Protein AF-A0A7V3VYX3-F1 (afdb_monomer)

Secondary structure (DSSP, 8-state):
-HHHHHHH--HHHHHHHHHHHHHHHHHHHHHHH-SHHHHHHHHHHHHHHHHHHHTSGGGTT-HHHHHHHH-

Radius of gyration: 12.33 Å; Cα contacts (8 Å, |Δi|>4): 48; chains: 1; bounding box: 25×20×32 Å

Mean predicted aligned error: 9.29 Å

Foldseek 3Di:
DLVVCLPPVDPVNLVVVCVVCVVVLLVVLCVPVVDPVSSVVLSVVLSVVVSVCSVPNPCSVPVPVVVVVSD

pLDDT: mean 71.04, std 13.04, range [45.69, 87.75]

Structure (mmCIF, N/CA/C/O backbone):
data_AF-A0A7V3VYX3-F1
#
_entry.id   AF-A0A7V3VYX3-F1
#
loop_
_atom_site.group_PDB
_atom_site.id
_atom_site.type_symbol
_atom_site.label_atom_id
_atom_site.label_alt_id
_atom_site.label_comp_id
_atom_site.label_asym_id
_atom_site.label_entity_id
_atom_site.label_seq_id
_atom_site.pdbx_PDB_ins_code
_atom_site.Cartn_x
_atom_site.Cartn_y
_atom_site.Cartn_z
_atom_site.occupancy
_atom_site.B_iso_or_equiv
_atom_site.auth_seq_id
_atom_site.auth_comp_id
_atom_site.auth_asym_id
_atom_site.auth_atom_id
_atom_site.pdbx_PDB_model_num
ATOM 1 N N . MET A 1 1 ? 2.312 0.081 -18.697 1.00 51.78 1 MET A N 1
ATOM 2 C CA . MET A 1 1 ? 2.675 0.807 -17.460 1.00 51.78 1 MET A CA 1
ATOM 3 C C . MET A 1 1 ? 3.202 -0.131 -16.371 1.00 51.78 1 MET A C 1
ATOM 5 O O . MET A 1 1 ? 4.372 -0.011 -16.058 1.00 51.78 1 MET A O 1
ATOM 9 N N . LEU A 1 2 ? 2.452 -1.136 -15.886 1.00 50.62 2 LEU A N 1
ATOM 10 C CA . LEU A 1 2 ? 2.962 -2.099 -14.878 1.00 50.62 2 LEU A CA 1
ATOM 11 C C . LEU A 1 2 ? 4.261 -2.841 -15.282 1.00 50.62 2 LEU A C 1
ATOM 13 O O . LEU A 1 2 ? 5.147 -3.024 -14.456 1.00 50.62 2 LEU A O 1
ATOM 17 N N . HIS A 1 3 ? 4.393 -3.229 -16.557 1.00 47.22 3 HIS A N 1
ATOM 18 C CA . HIS A 1 3 ? 5.587 -3.917 -17.073 1.00 47.22 3 HIS A CA 1
ATOM 19 C C . HIS A 1 3 ? 6.858 -3.046 -17.073 1.00 47.22 3 HIS A C 1
ATOM 21 O O . HIS A 1 3 ? 7.950 -3.579 -16.927 1.00 47.22 3 HIS A O 1
ATOM 27 N N . ALA A 1 4 ? 6.728 -1.718 -17.199 1.00 45.69 4 ALA A N 1
ATOM 28 C CA . ALA A 1 4 ? 7.871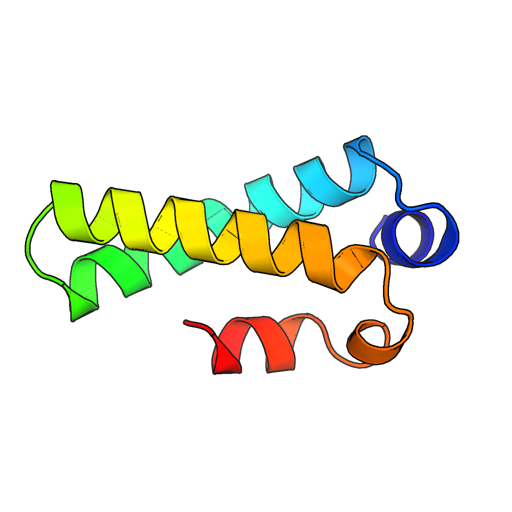 -0.800 -17.163 1.00 45.69 4 ALA A CA 1
ATOM 29 C C . ALA A 1 4 ? 8.405 -0.638 -15.732 1.00 45.69 4 ALA A C 1
ATOM 31 O O . ALA A 1 4 ? 9.616 -0.675 -15.519 1.00 45.69 4 ALA A O 1
ATOM 32 N N . PHE A 1 5 ? 7.503 -0.591 -14.740 1.00 50.44 5 PHE A N 1
ATOM 33 C CA . PHE A 1 5 ? 7.904 -0.587 -13.334 1.00 50.44 5 PHE A CA 1
ATOM 34 C C . PHE A 1 5 ? 8.686 -1.850 -12.964 1.00 50.44 5 PHE A C 1
ATOM 36 O O . PHE A 1 5 ? 9.740 -1.792 -12.334 1.00 50.44 5 PHE A O 1
ATOM 43 N N . ALA A 1 6 ? 8.172 -2.992 -13.421 1.00 51.72 6 ALA A N 1
ATOM 44 C CA . ALA A 1 6 ? 8.732 -4.310 -13.175 1.00 51.72 6 ALA A CA 1
ATOM 45 C C . ALA A 1 6 ? 10.118 -4.529 -13.805 1.00 51.72 6 ALA A C 1
ATOM 47 O O . ALA A 1 6 ? 10.885 -5.326 -13.268 1.00 51.72 6 ALA A O 1
ATOM 48 N N . ALA A 1 7 ? 10.425 -3.866 -14.926 1.00 51.38 7 ALA A N 1
ATOM 49 C CA . ALA A 1 7 ? 11.680 -4.051 -15.654 1.00 51.38 7 ALA A CA 1
ATOM 50 C C . ALA A 1 7 ? 12.784 -3.072 -15.223 1.00 51.38 7 ALA A C 1
ATOM 52 O O . ALA A 1 7 ? 13.948 -3.461 -15.202 1.00 51.38 7 ALA A O 1
ATOM 53 N N . ASN A 1 8 ? 12.427 -1.833 -14.856 1.00 54.47 8 ASN A N 1
ATOM 54 C CA . ASN A 1 8 ? 13.402 -0.751 -14.667 1.00 54.47 8 ASN A CA 1
ATOM 55 C C . ASN A 1 8 ? 13.414 -0.114 -13.272 1.00 54.47 8 ASN A C 1
ATOM 57 O O . ASN A 1 8 ? 14.189 0.814 -13.060 1.00 54.47 8 ASN A O 1
ATOM 61 N N . ASN A 1 9 ? 12.583 -0.581 -12.327 1.00 60.25 9 ASN A N 1
ATOM 62 C CA . ASN A 1 9 ? 12.394 0.107 -11.041 1.00 60.25 9 ASN A CA 1
ATOM 63 C C . ASN A 1 9 ? 12.009 1.587 -11.261 1.00 60.25 9 ASN A C 1
ATOM 65 O O . ASN A 1 9 ? 12.525 2.496 -10.620 1.00 60.25 9 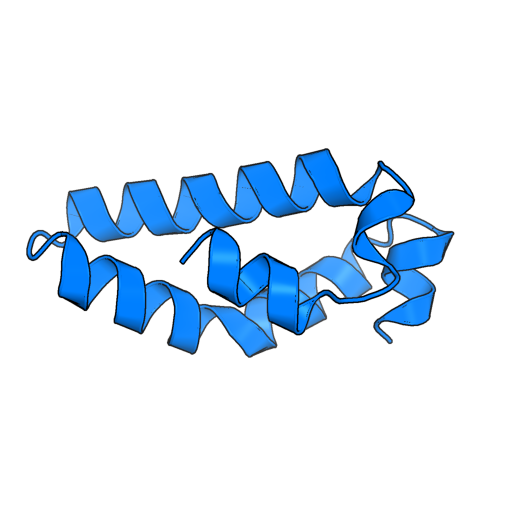ASN A O 1
ATOM 69 N N . ASP A 1 10 ? 11.146 1.811 -12.256 1.00 67.56 10 ASP A N 1
ATOM 70 C CA . ASP A 1 10 ? 10.767 3.133 -12.751 1.00 67.56 10 ASP A CA 1
ATOM 71 C C . ASP A 1 10 ? 9.890 3.895 -11.728 1.00 67.56 10 ASP A C 1
ATOM 73 O O . ASP A 1 10 ? 8.748 3.487 -11.475 1.00 67.56 10 ASP A O 1
ATOM 77 N N . PRO A 1 11 ? 10.373 5.009 -11.150 1.00 66.44 11 PRO A N 1
ATOM 78 C CA . PRO A 1 11 ? 9.631 5.792 -10.163 1.00 66.44 11 PRO A CA 1
ATOM 79 C C . PRO A 1 11 ? 8.251 6.266 -10.644 1.00 66.44 11 PRO A C 1
ATOM 81 O O . PRO A 1 11 ? 7.311 6.312 -9.847 1.00 66.44 11 PRO A O 1
ATOM 84 N N . ASP A 1 12 ? 8.086 6.560 -11.937 1.00 71.62 12 ASP A N 1
ATOM 85 C CA . ASP A 1 12 ? 6.807 7.033 -12.485 1.00 71.62 12 ASP A CA 1
ATOM 86 C C . ASP A 1 12 ? 5.776 5.905 -12.554 1.00 71.62 12 ASP A C 1
ATOM 88 O O . ASP A 1 12 ? 4.577 6.082 -12.303 1.00 71.62 12 ASP A O 1
ATOM 92 N N . ALA A 1 13 ? 6.245 4.694 -12.838 1.00 70.38 13 ALA A N 1
ATOM 93 C CA . ALA A 1 13 ? 5.391 3.527 -12.891 1.00 70.38 13 ALA A CA 1
ATOM 94 C C . ALA A 1 13 ? 5.030 3.020 -11.477 1.00 70.38 13 ALA A C 1
ATOM 96 O O . ALA A 1 13 ? 3.916 2.517 -11.289 1.00 70.38 13 ALA A O 1
ATOM 97 N N . PHE A 1 14 ? 5.894 3.236 -10.471 1.00 72.44 14 PHE A N 1
ATOM 98 C CA . PHE A 1 14 ? 5.524 3.114 -9.054 1.00 72.44 14 PHE A CA 1
ATOM 99 C C . PHE A 1 14 ? 4.407 4.090 -8.705 1.00 72.44 14 PHE A C 1
ATOM 101 O O . PHE A 1 14 ? 3.370 3.667 -8.197 1.00 72.44 14 PHE A O 1
ATOM 108 N N . ALA A 1 15 ? 4.593 5.376 -9.019 1.00 76.31 15 ALA A N 1
ATOM 109 C CA . ALA A 1 15 ? 3.630 6.424 -8.707 1.00 76.31 15 ALA A CA 1
ATOM 110 C C . ALA A 1 15 ? 2.250 6.089 -9.286 1.00 76.31 15 ALA A C 1
ATOM 112 O O . ALA A 1 15 ? 1.266 6.108 -8.554 1.00 76.31 15 ALA A O 1
ATOM 113 N N . ALA A 1 16 ? 2.174 5.637 -10.542 1.00 79.62 16 ALA A N 1
ATOM 114 C CA . ALA A 1 16 ? 0.918 5.200 -11.153 1.00 79.62 16 ALA A CA 1
ATOM 115 C C . ALA A 1 16 ? 0.238 4.030 -10.406 1.00 79.62 16 ALA A C 1
ATOM 117 O O . ALA A 1 16 ? -0.992 3.995 -10.287 1.00 79.62 16 ALA A O 1
ATOM 118 N N . VAL A 1 17 ? 1.010 3.068 -9.886 1.00 75.62 17 VAL A N 1
ATOM 119 C CA . VAL A 1 17 ? 0.481 1.966 -9.061 1.00 75.62 17 VAL A CA 1
ATOM 120 C C . VAL A 1 17 ? -0.001 2.488 -7.710 1.00 75.62 17 VAL A C 1
ATOM 122 O O . VAL A 1 17 ? -1.102 2.121 -7.294 1.00 75.62 17 VAL A O 1
ATOM 125 N N . VAL A 1 18 ? 0.774 3.354 -7.055 1.00 79.69 18 VAL A N 1
ATOM 126 C CA . VAL A 1 18 ? 0.405 3.982 -5.780 1.00 79.69 18 VAL A CA 1
ATOM 127 C C . VAL A 1 18 ? -0.889 4.768 -5.939 1.00 79.69 18 VAL A C 1
ATOM 129 O O . VAL A 1 18 ? -1.851 4.481 -5.235 1.00 79.69 18 VAL A O 1
ATOM 132 N N . THR A 1 19 ? -0.978 5.681 -6.908 1.00 81.94 19 THR A N 1
ATOM 133 C CA . THR A 1 19 ? -2.172 6.510 -7.130 1.00 81.94 19 THR A CA 1
ATOM 134 C C . THR A 1 19 ? -3.415 5.662 -7.391 1.00 81.94 19 THR A C 1
ATOM 136 O O . THR A 1 19 ? -4.494 5.983 -6.898 1.00 81.94 19 THR A O 1
ATOM 139 N N . ARG A 1 20 ? -3.276 4.543 -8.115 1.00 83.56 20 ARG A N 1
ATOM 140 C CA . ARG A 1 20 ? -4.401 3.648 -8.417 1.00 83.56 20 ARG A CA 1
ATOM 141 C C . ARG A 1 20 ? -4.885 2.839 -7.209 1.00 83.56 20 ARG A C 1
ATOM 143 O O . ARG A 1 20 ? -6.070 2.525 -7.150 1.00 83.56 20 ARG A O 1
ATOM 150 N N . HIS A 1 21 ? -3.999 2.487 -6.276 1.00 80.38 21 HIS A N 1
ATOM 151 C CA . HIS A 1 21 ? -4.331 1.616 -5.137 1.00 80.38 21 HIS A CA 1
ATOM 152 C C . HIS A 1 21 ? -4.415 2.354 -3.795 1.00 80.38 21 HIS A C 1
ATOM 154 O O . HIS A 1 21 ? -4.891 1.774 -2.822 1.00 80.38 21 HIS A O 1
ATOM 160 N N . ALA A 1 22 ? -4.015 3.626 -3.734 1.00 82.56 22 ALA A N 1
ATOM 161 C CA . ALA A 1 22 ? -4.006 4.431 -2.516 1.00 82.56 22 ALA A CA 1
ATOM 162 C C . ALA A 1 22 ? -5.379 4.474 -1.835 1.00 82.56 22 ALA A C 1
ATOM 164 O O . ALA A 1 22 ? -5.491 4.209 -0.643 1.00 82.56 22 ALA A O 1
ATOM 165 N N . SER A 1 23 ? -6.450 4.730 -2.583 1.00 84.81 23 SER A N 1
ATOM 166 C CA . SER A 1 23 ? -7.808 4.785 -2.030 1.00 84.81 23 SER A CA 1
ATOM 167 C C . SER A 1 23 ? -8.278 3.445 -1.450 1.00 84.81 23 SER A C 1
ATOM 169 O O . SER A 1 23 ? -8.976 3.433 -0.436 1.00 84.81 23 SER A O 1
ATOM 171 N N . LEU A 1 24 ? -7.862 2.321 -2.043 1.00 83.44 24 L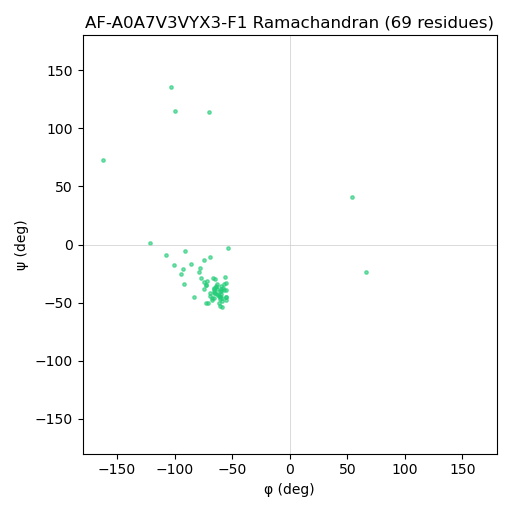EU A N 1
ATOM 172 C CA . LEU A 1 24 ? -8.183 0.981 -1.548 1.00 83.44 24 LEU A CA 1
ATOM 173 C C . LEU A 1 24 ? -7.402 0.656 -0.270 1.00 83.44 24 LEU A C 1
ATOM 175 O O . LEU A 1 24 ? -8.013 0.281 0.728 1.00 83.44 24 LEU A O 1
ATOM 179 N N . VAL A 1 25 ? -6.080 0.855 -0.276 1.00 84.31 25 VAL A N 1
ATOM 180 C CA . VAL A 1 25 ? -5.217 0.600 0.893 1.00 84.31 25 VAL A CA 1
ATOM 181 C C . VAL A 1 25 ? -5.639 1.482 2.065 1.00 84.31 25 VAL A C 1
ATOM 183 O O . VAL A 1 25 ? -5.821 0.990 3.172 1.00 84.31 25 VAL A O 1
ATOM 186 N N . TRP A 1 26 ? -5.912 2.764 1.814 1.00 84.69 26 TRP A N 1
ATOM 187 C CA . TRP A 1 26 ? -6.411 3.683 2.834 1.00 84.69 26 TRP A CA 1
ATOM 188 C C . TRP A 1 26 ? -7.748 3.233 3.436 1.00 84.69 26 TRP A C 1
ATOM 190 O O . TRP A 1 26 ? -7.933 3.278 4.653 1.00 84.69 26 TRP A O 1
ATOM 200 N N . GLY A 1 27 ? -8.675 2.761 2.596 1.00 84.00 27 GLY A N 1
ATOM 201 C CA . GLY A 1 27 ? -9.952 2.211 3.048 1.00 84.00 27 GLY A CA 1
ATOM 202 C C . GLY A 1 27 ? -9.782 0.996 3.963 1.00 84.00 27 GLY A C 1
ATOM 203 O O . GLY A 1 27 ? -10.483 0.892 4.970 1.00 84.00 27 GLY A O 1
ATOM 204 N N . VAL A 1 28 ? -8.828 0.114 3.653 1.00 84.00 28 VAL A N 1
ATOM 205 C CA . VAL A 1 28 ? -8.513 -1.063 4.474 1.00 84.00 28 VAL A CA 1
ATOM 206 C C . VAL A 1 28 ? -7.832 -0.662 5.784 1.00 84.00 28 VAL A C 1
ATOM 208 O O . VAL A 1 28 ? -8.335 -1.023 6.848 1.00 84.00 28 VAL A O 1
ATOM 211 N N . CYS A 1 29 ? -6.779 0.162 5.740 1.00 85.44 29 CYS A N 1
ATOM 212 C CA . CYS A 1 29 ? -6.074 0.638 6.935 1.00 85.44 29 CYS A CA 1
ATOM 213 C C . CYS A 1 29 ? -7.030 1.324 7.919 1.00 85.44 29 CYS A C 1
ATOM 215 O O . CYS A 1 29 ? -7.033 1.007 9.108 1.00 85.44 29 CYS A O 1
ATOM 217 N N . ARG A 1 30 ? -7.920 2.197 7.424 1.00 85.00 30 ARG A N 1
ATOM 218 C CA . ARG A 1 30 ? -8.936 2.850 8.263 1.00 85.00 30 ARG A CA 1
ATOM 219 C C . ARG A 1 30 ? -9.945 1.876 8.860 1.00 85.00 30 ARG A C 1
ATOM 221 O O . ARG A 1 30 ? -10.403 2.099 9.977 1.00 85.00 30 ARG A O 1
ATOM 228 N N . ARG A 1 31 ? -10.325 0.835 8.117 1.00 83.19 31 ARG A N 1
ATOM 229 C CA . ARG A 1 31 ? -11.304 -0.158 8.570 1.00 83.19 31 ARG A CA 1
ATOM 230 C C . ARG A 1 31 ? -10.730 -1.088 9.638 1.00 83.19 31 ARG A C 1
ATOM 232 O O . ARG A 1 31 ? -11.476 -1.494 10.520 1.00 83.19 31 ARG A O 1
ATOM 239 N N . ILE A 1 32 ? -9.443 -1.417 9.548 1.00 82.50 32 ILE A N 1
ATOM 240 C CA . ILE A 1 32 ? -8.770 -2.331 10.477 1.00 82.50 32 ILE A CA 1
ATOM 241 C C . ILE A 1 32 ? -8.323 -1.605 11.750 1.00 82.50 32 ILE A C 1
ATOM 243 O O . ILE A 1 32 ? -8.536 -2.122 12.841 1.00 82.50 32 ILE A O 1
ATOM 247 N N . LEU A 1 33 ? -7.718 -0.419 11.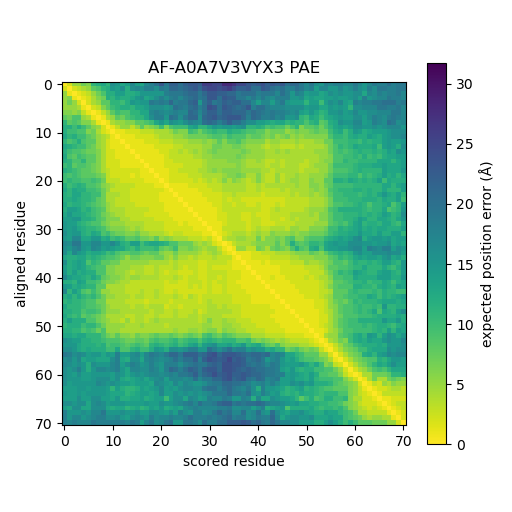627 1.00 84.44 33 LEU A N 1
ATOM 248 C CA . LEU A 1 33 ? -7.038 0.225 12.755 1.00 84.44 33 LEU A CA 1
ATOM 249 C C . LEU A 1 33 ? -7.934 1.185 13.541 1.00 84.44 33 LEU A C 1
ATOM 251 O O . LEU A 1 33 ? -7.648 1.462 14.700 1.00 84.44 33 LEU A O 1
ATOM 255 N N . GLY A 1 34 ? -9.032 1.680 12.953 1.00 72.44 34 GLY A N 1
ATOM 256 C CA . GLY A 1 34 ? -10.024 2.534 13.628 1.00 72.44 34 GLY A CA 1
ATOM 257 C C . GLY A 1 34 ? -9.520 3.927 14.052 1.00 72.44 34 GLY A C 1
ATOM 258 O O . GLY A 1 34 ? -10.318 4.858 14.143 1.00 72.44 34 GLY A O 1
ATOM 259 N N . HIS A 1 35 ? -8.209 4.094 14.233 1.00 82.06 35 HIS A N 1
ATOM 260 C CA . HIS A 1 35 ? -7.497 5.322 14.559 1.00 82.06 35 HIS A CA 1
ATOM 261 C C . HIS A 1 35 ? -6.793 5.886 13.321 1.00 82.06 35 HIS A C 1
ATOM 263 O O . HIS A 1 35 ? -6.163 5.165 12.550 1.00 82.06 35 HIS A O 1
ATOM 269 N N . HIS A 1 36 ? -6.910 7.202 13.117 1.00 79.94 36 HIS A N 1
ATOM 270 C CA . HIS A 1 36 ? -6.408 7.870 11.913 1.00 79.94 36 HIS A CA 1
ATOM 271 C C . HIS A 1 36 ? -4.880 7.814 11.785 1.00 79.94 36 HIS A C 1
ATOM 273 O O . HIS A 1 36 ? -4.390 7.537 10.697 1.00 79.94 36 HIS A O 1
ATOM 279 N N . GLN A 1 37 ? -4.151 8.021 12.888 1.00 83.38 37 GLN A N 1
ATOM 280 C CA .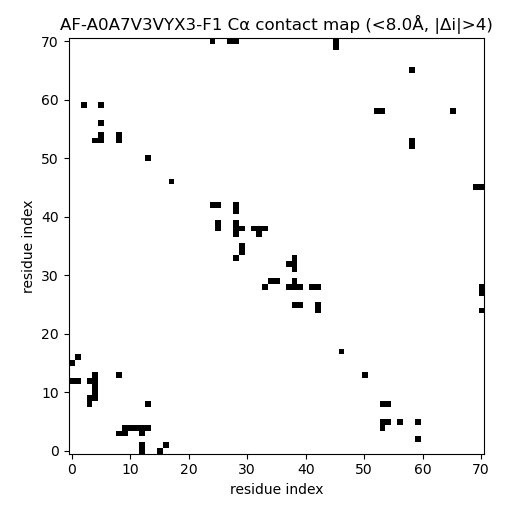 GLN A 1 37 ? -2.683 7.963 12.904 1.00 83.38 37 GLN A CA 1
ATOM 281 C C . GLN A 1 37 ? -2.157 6.557 12.617 1.00 83.38 37 GLN A C 1
ATOM 283 O O . GLN A 1 37 ? -1.299 6.397 11.759 1.00 83.38 37 GLN A O 1
ATOM 288 N N . ASP A 1 38 ? -2.724 5.530 13.252 1.00 82.50 38 ASP A N 1
ATOM 289 C CA . ASP A 1 38 ? -2.308 4.148 12.996 1.00 82.50 38 ASP A CA 1
ATOM 290 C C . ASP A 1 38 ? -2.592 3.749 11.538 1.00 82.50 38 ASP A C 1
ATOM 292 O O . ASP A 1 38 ? -1.781 3.086 10.890 1.00 82.50 38 ASP A O 1
ATOM 296 N N . ALA A 1 39 ? -3.728 4.195 10.986 1.00 84.31 39 ALA A N 1
ATOM 297 C CA . ALA A 1 39 ? -4.058 3.983 9.581 1.00 84.31 39 ALA A CA 1
ATOM 298 C C . ALA A 1 39 ? -3.076 4.682 8.628 1.00 84.31 39 ALA A C 1
ATOM 300 O O . ALA A 1 39 ? -2.773 4.133 7.569 1.00 84.31 39 ALA A O 1
ATOM 301 N N . GLU A 1 40 ? -2.583 5.867 8.990 1.00 84.88 40 GLU A N 1
ATOM 302 C CA . GLU A 1 40 ? -1.561 6.594 8.236 1.00 84.88 40 GLU A CA 1
ATOM 303 C C . GLU A 1 40 ? -0.213 5.869 8.279 1.00 84.88 40 GLU A C 1
ATOM 305 O O . GLU A 1 40 ? 0.374 5.624 7.223 1.00 84.88 40 GLU A O 1
ATOM 310 N N . ASP A 1 41 ? 0.219 5.414 9.453 1.00 87.06 41 ASP A N 1
ATOM 311 C CA . ASP A 1 41 ? 1.455 4.642 9.607 1.00 87.06 41 ASP A CA 1
ATOM 312 C C . ASP A 1 41 ? 1.409 3.324 8.821 1.00 87.06 41 ASP A C 1
ATOM 314 O O . ASP A 1 41 ? 2.349 2.993 8.091 1.00 87.06 41 ASP A O 1
ATOM 318 N N . ALA A 1 42 ? 0.297 2.587 8.890 1.00 85.31 42 ALA A N 1
ATOM 319 C CA . ALA A 1 42 ? 0.119 1.349 8.133 1.00 85.31 42 ALA A CA 1
ATOM 320 C C . ALA A 1 42 ? 0.078 1.591 6.616 1.00 85.31 42 ALA A C 1
ATOM 322 O O . ALA A 1 42 ? 0.655 0.819 5.840 1.00 85.31 42 ALA A O 1
ATOM 323 N N . PHE A 1 43 ? -0.557 2.682 6.184 1.00 84.88 43 PHE A N 1
ATOM 324 C CA . PHE A 1 43 ? -0.577 3.096 4.785 1.00 84.88 43 PHE A CA 1
ATOM 325 C C . PHE A 1 43 ? 0.843 3.388 4.281 1.00 84.88 43 PHE A C 1
ATOM 327 O O . PHE A 1 43 ? 1.27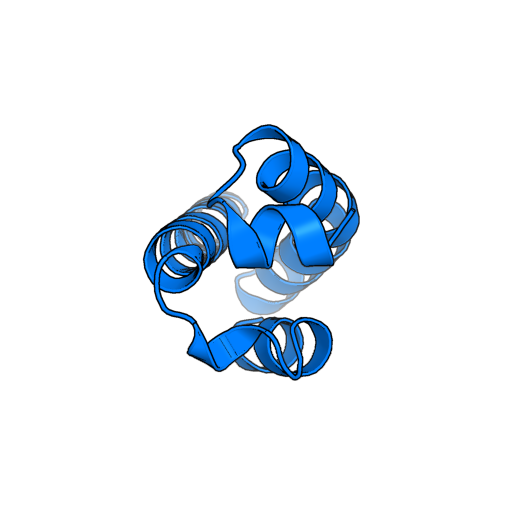2 2.818 3.274 1.00 84.88 43 PHE A O 1
ATOM 334 N N . GLN A 1 44 ? 1.607 4.202 5.013 1.00 86.44 44 GLN A N 1
ATOM 335 C CA . GLN A 1 44 ? 2.994 4.534 4.675 1.00 86.44 44 GLN A CA 1
ATOM 336 C C . GLN A 1 44 ? 3.884 3.280 4.653 1.00 86.44 44 GLN A C 1
ATOM 338 O O . GLN A 1 44 ? 4.604 3.039 3.678 1.00 86.44 44 GLN A O 1
ATOM 343 N N . ALA A 1 45 ? 3.788 2.427 5.678 1.00 87.75 45 ALA A N 1
ATOM 344 C CA . ALA A 1 45 ? 4.560 1.190 5.775 1.00 87.75 45 ALA A CA 1
ATOM 345 C C . ALA A 1 45 ? 4.289 0.239 4.597 1.00 87.75 45 ALA A C 1
ATOM 347 O O . ALA A 1 45 ? 5.227 -0.346 4.044 1.00 87.75 45 ALA A O 1
ATOM 348 N N . THR A 1 46 ? 3.031 0.132 4.159 1.00 84.06 46 THR A N 1
ATOM 349 C CA . THR A 1 46 ? 2.633 -0.705 3.016 1.00 84.06 46 THR A CA 1
ATOM 350 C C . THR A 1 46 ? 3.363 -0.290 1.739 1.00 84.06 46 THR A C 1
ATOM 352 O O .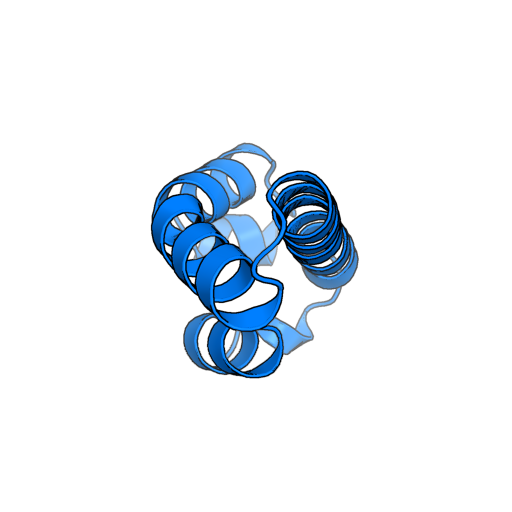 THR A 1 46 ? 3.928 -1.136 1.036 1.00 84.06 46 THR A O 1
ATOM 355 N N . PHE A 1 47 ? 3.426 1.012 1.453 1.00 79.44 47 PHE A N 1
ATOM 356 C CA . PHE A 1 47 ? 4.100 1.517 0.256 1.00 79.44 47 PHE A CA 1
ATOM 357 C C . PHE A 1 47 ? 5.626 1.466 0.353 1.00 79.44 47 PHE A C 1
ATOM 359 O O . PHE A 1 47 ? 6.279 1.182 -0.652 1.00 79.44 47 PHE A O 1
ATOM 366 N N . VAL A 1 48 ? 6.209 1.634 1.544 1.00 83.12 48 VAL A N 1
ATOM 367 C CA . VAL A 1 48 ? 7.651 1.416 1.764 1.00 83.12 48 VAL A CA 1
ATOM 368 C C . VAL A 1 48 ? 8.031 -0.046 1.503 1.00 83.12 48 VAL A C 1
ATOM 370 O O . VAL A 1 48 ? 9.041 -0.319 0.848 1.00 83.12 48 VAL A O 1
ATOM 373 N N . ILE A 1 49 ? 7.219 -1.000 1.965 1.00 82.12 49 ILE A N 1
ATOM 374 C CA . ILE A 1 49 ? 7.428 -2.429 1.695 1.00 82.12 49 ILE A CA 1
ATOM 375 C C . ILE A 1 49 ? 7.255 -2.724 0.200 1.00 82.12 49 ILE A C 1
ATOM 377 O O . ILE A 1 49 ? 8.072 -3.463 -0.357 1.00 82.12 49 ILE A O 1
ATOM 381 N N . LEU A 1 50 ? 6.248 -2.133 -0.457 1.00 74.88 50 LEU A N 1
ATOM 382 C CA . LEU A 1 50 ? 6.045 -2.250 -1.907 1.00 74.88 50 LEU A CA 1
ATOM 383 C C . LEU A 1 50 ? 7.270 -1.729 -2.669 1.00 74.88 50 LEU A C 1
ATOM 385 O O . LEU A 1 50 ? 7.782 -2.450 -3.515 1.00 74.88 50 LEU A O 1
ATOM 389 N N . ALA A 1 51 ? 7.789 -0.544 -2.338 1.00 74.69 51 ALA A N 1
ATOM 390 C CA . ALA A 1 51 ? 8.967 0.036 -2.988 1.00 74.69 51 ALA A CA 1
ATOM 391 C C . ALA A 1 51 ? 10.228 -0.824 -2.791 1.00 74.69 51 ALA A C 1
ATOM 393 O O . ALA A 1 51 ? 10.965 -1.087 -3.740 1.00 74.69 51 ALA A O 1
ATOM 394 N N . ARG A 1 52 ? 10.457 -1.339 -1.575 1.00 76.31 52 ARG A N 1
ATOM 395 C CA . ARG A 1 52 ? 11.597 -2.229 -1.287 1.00 76.31 52 ARG A CA 1
ATOM 396 C C . ARG A 1 52 ? 11.495 -3.564 -2.019 1.00 76.31 52 ARG A C 1
ATOM 398 O O . ARG A 1 52 ? 12.500 -4.082 -2.500 1.00 76.31 52 ARG A O 1
ATOM 405 N N . ARG A 1 53 ? 10.290 -4.133 -2.103 1.00 68.38 53 ARG A N 1
ATOM 406 C CA . ARG A 1 53 ? 10.046 -5.382 -2.835 1.00 68.38 53 ARG A CA 1
ATOM 407 C C . ARG A 1 53 ? 9.976 -5.174 -4.339 1.00 68.38 53 ARG A C 1
ATOM 409 O O . ARG A 1 53 ? 10.236 -6.134 -5.057 1.00 68.38 53 ARG A O 1
ATOM 416 N N . ALA A 1 54 ? 9.721 -3.953 -4.808 1.00 63.72 54 ALA A N 1
ATOM 417 C CA . ALA A 1 54 ? 9.633 -3.658 -6.225 1.00 63.72 54 ALA A CA 1
ATOM 418 C C . ALA A 1 54 ? 10.933 -3.985 -6.976 1.00 63.72 54 ALA A C 1
ATOM 420 O O . ALA A 1 54 ? 10.906 -4.540 -8.072 1.00 63.72 54 ALA A O 1
ATOM 421 N N . GLY A 1 55 ? 12.078 -3.766 -6.327 1.00 60.38 55 GLY A N 1
ATOM 422 C CA . GLY A 1 55 ? 13.387 -4.155 -6.858 1.00 60.38 55 GLY A CA 1
ATOM 423 C C . GLY A 1 55 ? 13.650 -5.668 -6.909 1.00 60.38 55 GLY A C 1
ATOM 424 O O . GLY A 1 55 ? 14.625 -6.090 -7.518 1.00 60.38 55 GLY A O 1
ATOM 425 N N . SER A 1 56 ? 12.813 -6.505 -6.286 1.00 59.16 56 SER A N 1
ATOM 426 C CA . SER A 1 56 ? 12.943 -7.968 -6.318 1.00 59.16 56 SER A CA 1
ATOM 427 C C . SER A 1 56 ? 11.982 -8.547 -7.352 1.00 59.16 56 SER A C 1
ATOM 429 O O . SER A 1 56 ? 10.791 -8.495 -7.150 1.00 59.16 56 SER A O 1
ATOM 431 N N . THR A 1 57 ? 12.441 -9.167 -8.429 1.00 55.00 57 THR A N 1
ATOM 432 C CA . THR A 1 57 ? 11.682 -9.638 -9.618 1.00 55.00 57 THR A CA 1
ATOM 433 C C . THR A 1 57 ? 10.457 -10.562 -9.382 1.00 55.00 57 THR A C 1
ATOM 435 O O . THR A 1 57 ? 9.770 -10.934 -10.326 1.00 55.00 57 THR A O 1
ATOM 438 N N . ARG A 1 58 ? 10.136 -10.965 -8.143 1.00 54.31 58 ARG A N 1
ATOM 439 C CA . ARG A 1 58 ? 9.205 -12.074 -7.825 1.00 54.31 58 ARG A CA 1
ATOM 440 C C . ARG A 1 58 ? 7.707 -11.713 -7.753 1.00 54.31 58 ARG A C 1
ATOM 442 O O . ARG A 1 58 ? 6.869 -12.604 -7.812 1.00 54.31 58 ARG A O 1
ATOM 449 N N . TRP A 1 59 ? 7.343 -10.438 -7.642 1.00 56.97 59 TRP A N 1
ATOM 450 C CA . TRP A 1 59 ? 5.948 -9.945 -7.536 1.00 56.97 59 TRP A CA 1
ATOM 451 C C . TRP A 1 59 ? 5.328 -9.615 -8.908 1.00 56.97 59 TRP A C 1
ATOM 453 O O . TRP A 1 59 ? 4.127 -9.363 -8.997 1.00 56.97 59 TRP A O 1
ATOM 463 N N . GLN A 1 60 ? 6.124 -9.691 -9.983 1.00 52.28 60 GLN A N 1
ATOM 464 C CA . GLN A 1 60 ? 5.727 -9.416 -11.370 1.00 52.28 60 GLN A CA 1
ATOM 465 C C . GLN A 1 60 ? 4.544 -10.271 -11.851 1.00 52.28 60 GLN A C 1
ATOM 467 O O . GLN A 1 60 ? 3.775 -9.832 -12.700 1.00 52.28 60 GLN A O 1
ATOM 472 N N . ALA A 1 61 ? 4.373 -11.471 -11.289 1.00 54.69 61 ALA A N 1
ATOM 473 C CA . ALA A 1 61 ? 3.323 -12.394 -11.702 1.00 54.69 61 ALA A CA 1
ATOM 474 C C . ALA A 1 61 ? 1.933 -12.059 -11.130 1.00 54.69 61 ALA A C 1
ATOM 476 O O . ALA A 1 61 ? 0.938 -12.483 -11.713 1.00 54.69 61 ALA A O 1
ATOM 477 N N . ASN A 1 62 ? 1.824 -11.340 -9.998 1.00 59.84 62 ASN A N 1
ATOM 478 C CA . ASN A 1 62 ? 0.515 -11.079 -9.383 1.00 59.84 62 ASN A CA 1
ATOM 479 C C . ASN A 1 62 ? 0.510 -9.907 -8.376 1.00 59.84 62 ASN A C 1
ATOM 481 O O . ASN A 1 62 ? 0.387 -10.105 -7.166 1.00 59.84 62 ASN A O 1
ATOM 485 N N . ILE A 1 63 ? 0.605 -8.670 -8.877 1.00 58.91 63 ILE A N 1
ATOM 486 C CA . ILE A 1 63 ? 0.493 -7.443 -8.062 1.00 58.91 63 ILE A CA 1
ATOM 487 C C . ILE A 1 63 ? -0.833 -7.376 -7.289 1.00 58.91 63 ILE A C 1
ATOM 489 O O . ILE A 1 63 ? -0.840 -6.970 -6.130 1.00 58.91 63 ILE A O 1
ATOM 493 N N . SER A 1 64 ? -1.945 -7.804 -7.900 1.00 57.66 64 SER A N 1
ATOM 494 C CA . SER A 1 64 ? -3.265 -7.777 -7.257 1.00 57.66 64 SER A CA 1
ATOM 495 C C . SER A 1 64 ? -3.363 -8.788 -6.116 1.00 57.66 64 SER A C 1
ATOM 497 O O . SER A 1 64 ? -3.870 -8.449 -5.052 1.00 57.66 64 SER A O 1
ATOM 499 N N . GLY A 1 65 ? -2.826 -9.998 -6.297 1.00 58.88 65 GLY A N 1
ATOM 500 C CA . GLY A 1 65 ? -2.752 -11.006 -5.237 1.00 58.88 65 GLY A CA 1
ATOM 501 C C . GLY A 1 65 ? -1.828 -10.588 -4.093 1.00 58.88 65 GLY A C 1
ATOM 502 O O . GLY A 1 65 ? -2.151 -10.806 -2.928 1.00 58.88 65 GLY A O 1
ATOM 503 N N . TRP A 1 66 ? -0.711 -9.924 -4.403 1.00 62.41 66 TRP A N 1
ATOM 504 C CA . TRP A 1 66 ? 0.187 -9.405 -3.376 1.00 62.41 66 TRP A CA 1
ATOM 505 C C . TRP A 1 66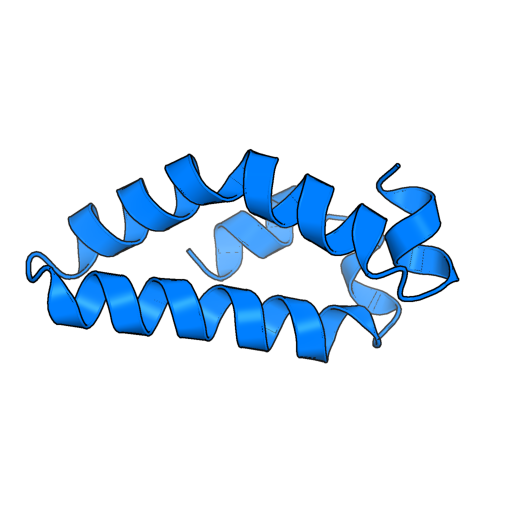 ? -0.451 -8.270 -2.572 1.00 62.41 66 TRP A C 1
ATOM 507 O O . TRP A 1 66 ? -0.449 -8.350 -1.350 1.00 62.41 66 TRP A O 1
ATOM 517 N N . LEU A 1 67 ? -1.072 -7.280 -3.225 1.00 61.19 67 LEU A N 1
ATOM 518 C CA . LEU A 1 67 ? -1.795 -6.194 -2.545 1.00 61.19 67 LEU A CA 1
ATOM 519 C C . LEU A 1 67 ? -2.910 -6.714 -1.630 1.00 61.19 67 LEU A C 1
ATOM 521 O O . LEU A 1 67 ? -3.118 -6.160 -0.560 1.00 61.19 67 LEU A O 1
ATOM 525 N N . HIS A 1 68 ? -3.564 -7.811 -2.008 1.00 58.53 68 HIS A N 1
ATOM 526 C CA . HIS A 1 68 ? -4.572 -8.474 -1.179 1.00 58.53 68 HIS A CA 1
ATOM 527 C C . HIS A 1 68 ? -3.983 -9.268 0.009 1.00 58.53 68 HIS A C 1
ATOM 529 O O . HIS A 1 68 ? -4.723 -9.696 0.885 1.00 58.53 68 HIS A O 1
ATOM 535 N N . THR A 1 69 ? -2.670 -9.519 0.026 1.00 57.25 69 THR A N 1
ATOM 536 C CA . THR A 1 69 ? -1.978 -10.270 1.094 1.00 57.25 69 THR A CA 1
ATOM 537 C C . THR A 1 69 ? -1.379 -9.348 2.163 1.00 57.25 69 THR A C 1
ATOM 539 O O . THR A 1 69 ? -1.129 -9.782 3.283 1.00 57.25 69 THR A O 1
ATOM 542 N N . ILE A 1 70 ? -1.083 -8.099 1.804 1.00 58.16 70 ILE A N 1
ATOM 543 C CA . ILE A 1 70 ? -0.507 -7.072 2.694 1.00 58.16 70 ILE A CA 1
ATOM 544 C C . ILE A 1 70 ? -1.537 -6.070 3.226 1.00 58.16 70 ILE A C 1
ATOM 546 O O . ILE A 1 70 ? -1.220 -5.380 4.191 1.00 58.16 70 ILE A O 1
ATOM 550 N N . ALA A 1 71 ? -2.712 -5.967 2.599 1.00 52.84 71 ALA A N 1
ATOM 551 C CA . ALA A 1 71 ? -3.860 -5.228 3.122 1.00 52.84 71 ALA A CA 1
ATOM 552 C C . ALA A 1 71 ? -4.632 -6.097 4.125 1.00 52.84 71 ALA A C 1
ATOM 554 O O . ALA A 1 71 ? -5.029 -5.556 5.179 1.00 52.84 71 ALA A O 1
#

Solvent-accessible surface area (backbone atoms only — not comparable to full-atom values): 4099 Å² total; per-residue (Å²): 101,73,68,52,21,62,72,66,65,32,68,68,37,46,48,57,50,47,69,72,41,45,67,58,48,46,54,44,28,45,69,74,56,76,38,72,66,60,16,48,53,50,43,52,50,51,51,54,52,48,59,66,47,49,77,46,81,80,54,75,86,43,60,69,64,48,54,67,71,78,100

Nearest PDB structures (foldseek):
  5wuq-assembly1_A  TM=8.459E-01  e=2.406E-02  Bacillus subtilis subsp. subtilis str. 168
  5wur-assembly1_A  TM=8.782E-01  e=4.355E-02  Bacillus subtilis subsp. subtilis str. 168
  8z6g-assembly1_B  TM=8.285E-01  e=5.2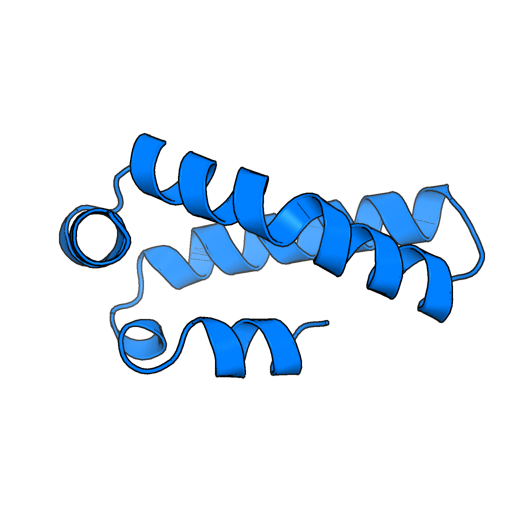04E-02  Pseudomonas aeruginosa
  8z6g-assembly3_F  TM=8.195E-01  e=7.002E-02  Pseudomonas aeruginosa
  8x6g-assembly1_H  TM=7.570E-01  e=7.982E-01  Staphylococcus aureus

Sequence (71 aa):
MLHAFAANNDPDAFAAVVTRHASLVWGVCRRILGHHQDAEDAFQATFVILARRAGSTRWQANISGWLHTIA